Protein AF-A0A8T7AD56-F1 (afdb_monomer_lite)

Foldseek 3Di:
DDDDDDDDDDDDDDDDDDDDDDDDDDDDDDDDDDDDDDDDDDDDDDPPPPPPDDDPPLFFKDKDAAADPAAPFQQGGRGWIWIDTQFKIWIFNQPGQQPQQAHGGWTQFIFTHDPNHTYHTPDHTDDDDPDPSHHFDWPDKGWDFPDDDRFWTWIWIWTDGVPDIDIDIDIDGSPDD

Radius of gyration: 29.87 Å; chains: 1; bounding box: 100×28×68 Å

Secondary structure (DSSP, 8-state):
-------PPP---PPP-PPPPP-------------------------------S-------EEEESS--STT-----TT-EEEE-SSEEEEE-SSSPPGGGPPS-SEEEEEEEETTEE-----S-B---TTTT-----S-EEEEEEEE-SSEEEEEEEEEETTEEEEEEEEEETT--

pLDDT: mean 76.65, std 25.68, range [31.25, 98.69]

Structure (mmCIF, N/CA/C/O backbone):
data_AF-A0A8T7AD56-F1
#
_entry.id   AF-A0A8T7AD56-F1
#
loop_
_atom_site.group_PDB
_atom_site.id
_atom_site.type_symbol
_atom_site.label_atom_id
_atom_site.label_alt_id
_atom_site.label_comp_id
_atom_site.label_asym_id
_atom_site.label_entity_id
_atom_site.label_seq_id
_atom_site.pdbx_PDB_ins_code
_atom_site.Cartn_x
_atom_site.Cartn_y
_atom_site.Cartn_z
_atom_site.occupancy
_atom_site.B_iso_or_equiv
_atom_site.auth_seq_id
_atom_site.auth_comp_id
_atom_site.auth_asym_id
_atom_site.auth_atom_id
_atom_site.pdbx_PDB_model_num
ATOM 1 N N . MET A 1 1 ? 32.084 -8.186 48.719 1.00 45.25 1 MET A N 1
ATOM 2 C CA . MET A 1 1 ? 30.814 -8.226 49.477 1.00 45.25 1 MET A CA 1
ATOM 3 C C . MET A 1 1 ? 29.695 -7.705 48.589 1.00 45.25 1 MET A C 1
ATOM 5 O O . MET A 1 1 ? 29.707 -6.524 48.288 1.00 45.25 1 MET A O 1
ATOM 9 N N . ALA A 1 2 ? 28.777 -8.577 48.168 1.00 39.34 2 ALA A N 1
ATOM 10 C CA . ALA A 1 2 ? 27.399 -8.260 47.776 1.00 39.34 2 ALA A CA 1
ATOM 11 C C . ALA A 1 2 ? 26.647 -9.601 47.649 1.00 39.34 2 ALA A C 1
ATOM 13 O O . ALA A 1 2 ? 27.072 -10.474 46.897 1.00 39.34 2 ALA A O 1
ATOM 14 N N . LYS A 1 3 ? 25.607 -9.805 48.466 1.00 40.38 3 LYS A N 1
ATOM 15 C CA . LYS A 1 3 ? 24.749 -11.006 48.483 1.00 40.38 3 LYS A CA 1
ATOM 16 C C . LYS A 1 3 ? 23.671 -10.892 47.394 1.00 40.38 3 LYS A C 1
ATOM 18 O O . LYS A 1 3 ? 23.139 -9.796 47.234 1.00 40.38 3 LYS A O 1
ATOM 23 N N . PRO A 1 4 ? 23.254 -11.987 46.734 1.00 39.38 4 PRO A N 1
ATOM 24 C CA . PRO A 1 4 ? 22.032 -11.981 45.944 1.00 39.38 4 PRO A CA 1
ATOM 25 C C . PRO A 1 4 ? 20.817 -12.142 46.874 1.00 39.38 4 PRO A C 1
ATOM 27 O O . PRO A 1 4 ? 20.769 -13.048 47.709 1.00 39.38 4 PRO A O 1
ATOM 30 N N . LEU A 1 5 ? 19.836 -11.247 46.748 1.00 46.62 5 LEU A N 1
ATOM 31 C CA . LEU A 1 5 ? 18.543 -11.352 47.423 1.00 46.62 5 LEU A CA 1
ATOM 32 C C . LEU A 1 5 ? 17.643 -12.301 46.624 1.00 46.62 5 LEU A C 1
ATOM 34 O O . LEU A 1 5 ? 17.074 -11.931 45.603 1.00 46.62 5 LEU A O 1
ATOM 38 N N . CYS A 1 6 ? 17.533 -13.538 47.102 1.00 36.00 6 CYS A N 1
ATOM 39 C CA . CYS A 1 6 ? 16.504 -14.483 46.684 1.00 36.00 6 CYS A CA 1
ATOM 40 C C . CYS A 1 6 ? 15.220 -14.171 47.472 1.00 36.00 6 CYS A C 1
ATOM 42 O O . CYS A 1 6 ? 15.139 -14.453 48.669 1.00 36.00 6 CYS A O 1
ATOM 44 N N . GLY A 1 7 ? 14.247 -13.527 46.824 1.00 39.88 7 GLY A N 1
ATOM 45 C CA . GLY A 1 7 ? 12.931 -13.244 47.395 1.00 39.88 7 GLY A CA 1
ATOM 46 C C . GLY A 1 7 ? 11.953 -14.385 47.118 1.00 39.88 7 GLY A C 1
ATOM 47 O O . GLY A 1 7 ? 11.589 -14.625 45.970 1.00 39.88 7 GLY A O 1
ATOM 48 N N . ARG A 1 8 ? 11.532 -15.088 48.176 1.00 38.47 8 ARG A N 1
ATOM 49 C CA . ARG A 1 8 ? 10.414 -16.046 48.175 1.00 38.47 8 ARG A CA 1
ATOM 50 C C . ARG A 1 8 ? 9.098 -15.319 47.896 1.00 38.47 8 ARG A C 1
ATOM 52 O O . ARG A 1 8 ? 8.786 -14.350 48.579 1.00 38.47 8 ARG A O 1
ATOM 59 N N . ILE A 1 9 ? 8.304 -15.849 46.971 1.00 43.81 9 ILE A N 1
ATOM 60 C CA . ILE A 1 9 ? 6.895 -15.486 46.788 1.00 43.81 9 ILE A CA 1
ATOM 61 C C . ILE A 1 9 ? 6.070 -16.364 47.739 1.00 43.81 9 ILE A C 1
ATOM 63 O O . ILE A 1 9 ? 6.119 -17.590 47.648 1.00 43.81 9 ILE A O 1
ATOM 67 N N . THR A 1 10 ? 5.346 -15.752 48.673 1.00 49.88 10 THR A N 1
ATOM 68 C CA . THR A 1 10 ? 4.321 -16.417 49.493 1.00 49.88 10 THR A CA 1
ATOM 69 C C . THR A 1 10 ? 2.956 -16.297 48.806 1.00 49.88 10 THR A C 1
ATOM 71 O O . THR A 1 10 ? 2.639 -15.207 48.327 1.00 49.88 10 THR A O 1
ATOM 74 N N . PRO A 1 11 ? 2.129 -17.358 48.756 1.00 42.56 11 PRO A N 1
ATOM 75 C CA . PRO A 1 11 ? 0.796 -17.288 48.183 1.00 42.56 11 PRO A CA 1
ATOM 76 C C . PRO A 1 11 ? -0.194 -16.873 49.273 1.00 42.56 11 PRO A C 1
ATOM 78 O O . PRO A 1 11 ? -0.713 -17.705 50.007 1.00 42.56 11 PRO A O 1
ATOM 81 N N . ASP A 1 12 ? -0.441 -15.580 49.396 1.00 46.38 12 ASP A N 1
ATOM 82 C CA . ASP A 1 12 ? -1.615 -15.077 50.102 1.00 46.38 12 ASP A CA 1
ATOM 83 C C . ASP A 1 12 ? -1.964 -13.728 49.502 1.00 46.38 12 ASP A C 1
ATOM 85 O O . ASP A 1 12 ? -1.291 -12.749 49.796 1.00 46.38 12 ASP A O 1
ATOM 89 N N . GLN A 1 13 ? -2.962 -13.703 48.623 1.00 46.22 13 GLN A N 1
ATOM 90 C CA . GLN A 1 13 ? -3.901 -12.594 48.516 1.00 46.22 13 GLN A CA 1
ATOM 91 C C . GLN A 1 13 ? -5.238 -13.197 48.071 1.00 46.22 13 GLN A C 1
ATOM 93 O O . GLN A 1 13 ? -5.406 -13.667 46.944 1.00 46.22 13 GLN A O 1
ATOM 98 N N . SER A 1 14 ? -6.168 -13.241 49.014 1.00 44.88 14 SER A N 1
ATOM 99 C CA . SER A 1 14 ? -7.562 -13.621 48.829 1.00 44.88 14 SER A CA 1
ATOM 100 C C . SER A 1 14 ? -8.299 -12.575 47.981 1.00 44.88 14 SER A C 1
ATOM 102 O O . SER A 1 14 ? -8.204 -11.373 48.216 1.00 44.88 14 SER A O 1
ATOM 104 N N . PHE A 1 15 ? -9.049 -13.032 46.976 1.00 40.59 15 PHE A N 1
ATOM 105 C CA . PHE A 1 15 ? -9.948 -12.178 46.198 1.00 40.59 15 PHE A CA 1
ATOM 106 C C . PHE A 1 15 ? -11.248 -11.933 46.982 1.00 40.59 15 PHE A C 1
ATOM 108 O O . PHE A 1 15 ? -11.794 -12.885 47.549 1.00 40.59 15 PHE A O 1
ATOM 115 N N . PRO A 1 16 ? -11.796 -10.704 47.004 1.00 46.38 16 PRO A N 1
ATOM 116 C CA . PRO A 1 16 ? -13.087 -10.462 47.629 1.00 46.38 16 PRO A CA 1
ATOM 117 C C . PRO A 1 16 ? -14.210 -11.124 46.817 1.00 46.38 16 PRO A C 1
ATOM 119 O O . PRO A 1 16 ? -14.395 -10.857 45.630 1.00 46.38 16 PRO A O 1
ATOM 122 N N . VAL A 1 17 ? -14.983 -11.979 47.486 1.00 44.62 17 VAL A N 1
ATOM 123 C CA . VAL A 1 17 ? -16.235 -12.548 46.977 1.00 44.62 17 VAL A CA 1
ATOM 124 C C . VAL A 1 17 ? -17.283 -11.434 46.927 1.00 44.62 17 VAL A C 1
ATOM 126 O O . VAL A 1 17 ? -17.667 -10.887 47.960 1.00 44.62 17 VAL A O 1
ATOM 129 N N . VAL A 1 18 ? -17.754 -11.088 45.727 1.00 50.25 18 VAL A N 1
ATOM 130 C CA . VAL A 1 18 ? -18.876 -10.156 45.542 1.00 50.25 18 VAL A CA 1
ATOM 131 C C . VAL A 1 18 ? -20.189 -10.927 45.742 1.00 50.25 18 VAL A C 1
ATOM 133 O O . VAL A 1 18 ? -20.413 -11.914 45.040 1.00 50.25 18 VAL A O 1
ATOM 136 N N . PRO A 1 19 ? -21.078 -10.523 46.669 1.00 45.03 19 PRO A N 1
ATOM 137 C CA . PRO A 1 19 ? -22.338 -11.225 46.881 1.00 45.03 19 PRO A CA 1
ATOM 138 C C . PRO A 1 19 ? -23.329 -10.971 45.732 1.00 45.03 19 PRO A C 1
ATOM 140 O O . PRO A 1 19 ? -23.611 -9.827 45.368 1.00 45.03 19 PRO A O 1
ATOM 143 N N . LEU A 1 20 ? -23.895 -12.058 45.198 1.00 42.84 20 LEU A N 1
ATOM 144 C CA . LEU A 1 20 ? -25.028 -12.054 44.269 1.00 42.84 20 LEU A CA 1
ATOM 145 C C . LEU A 1 20 ? -26.254 -11.425 44.949 1.00 42.84 20 LEU A C 1
ATOM 147 O O . LEU A 1 20 ? -26.710 -11.900 45.990 1.00 42.84 20 LEU A O 1
ATOM 151 N N . ARG A 1 21 ? -26.806 -10.359 44.360 1.00 40.38 21 ARG A N 1
ATOM 152 C CA . ARG A 1 21 ? -28.090 -9.790 44.793 1.00 40.38 21 ARG A CA 1
ATOM 153 C C . ARG A 1 21 ? -29.241 -10.585 44.163 1.00 40.38 21 ARG A C 1
ATOM 155 O O . ARG A 1 21 ? -29.224 -10.772 42.947 1.00 40.38 21 ARG A O 1
ATOM 162 N N . PRO A 1 22 ? -30.254 -11.015 44.934 1.00 36.09 22 PRO A N 1
ATOM 163 C CA . PRO A 1 22 ? -31.433 -11.658 44.371 1.00 36.09 22 PRO A CA 1
ATOM 164 C C . PRO A 1 22 ? -32.296 -10.622 43.638 1.00 36.09 22 PRO A C 1
ATOM 166 O O . PRO A 1 22 ? -32.651 -9.580 44.194 1.00 36.09 22 PRO A O 1
ATOM 169 N N . LEU A 1 23 ? -32.633 -10.911 42.381 1.00 33.34 23 LEU A N 1
ATOM 170 C CA . LEU A 1 23 ? -33.599 -10.142 41.603 1.00 33.34 23 LEU A CA 1
ATOM 171 C C . LEU A 1 23 ? -35.008 -10.486 42.106 1.00 33.34 23 LEU A C 1
ATOM 173 O O . LEU A 1 23 ? -35.507 -11.589 41.899 1.00 33.34 23 LEU A O 1
ATOM 177 N N . ILE A 1 24 ? -35.634 -9.539 42.801 1.00 34.97 24 ILE A N 1
ATOM 178 C CA . ILE A 1 24 ? -37.021 -9.645 43.255 1.00 34.97 24 ILE A CA 1
ATOM 179 C C . ILE A 1 24 ? -37.937 -9.428 42.045 1.00 34.97 24 ILE A C 1
ATOM 181 O O . ILE A 1 24 ? -38.026 -8.318 41.521 1.00 34.97 24 ILE A O 1
ATOM 185 N N . VAL A 1 25 ? -38.646 -10.476 41.624 1.00 35.38 25 VAL A N 1
ATOM 186 C CA . VAL A 1 25 ? -39.773 -10.372 40.688 1.00 35.38 25 VAL A CA 1
ATOM 187 C C . VAL A 1 25 ? -40.966 -9.803 41.459 1.00 35.38 25 VAL A C 1
ATOM 189 O O . VAL A 1 25 ? -41.548 -10.477 42.306 1.00 35.38 25 VAL A O 1
ATOM 192 N N . LYS A 1 26 ? -41.334 -8.545 41.195 1.00 31.69 26 LYS A N 1
ATOM 193 C CA . LYS A 1 26 ? -42.612 -7.988 41.655 1.00 31.69 26 LYS A CA 1
ATOM 194 C C . LYS A 1 26 ? -43.725 -8.478 40.724 1.00 31.69 26 LYS A C 1
ATOM 196 O O . LYS A 1 26 ? -43.843 -7.988 39.606 1.00 31.69 26 LYS A O 1
ATOM 201 N N . LEU A 1 27 ? -44.548 -9.417 41.196 1.00 33.59 27 LEU A N 1
ATOM 202 C CA . LEU A 1 27 ? -45.884 -9.649 40.638 1.00 33.59 27 LEU A CA 1
ATOM 203 C C . LEU A 1 27 ? -46.761 -8.433 40.969 1.00 33.59 27 LEU A C 1
ATOM 205 O O . LEU A 1 27 ? -46.975 -8.130 42.143 1.00 33.59 27 LEU A O 1
ATOM 209 N N . ALA A 1 28 ? -47.282 -7.750 39.953 1.00 34.31 28 ALA A N 1
ATOM 210 C CA . ALA A 1 28 ? -48.349 -6.777 40.138 1.00 34.31 28 ALA A CA 1
ATOM 211 C C . ALA A 1 28 ? -49.702 -7.504 40.102 1.00 34.31 28 ALA A C 1
ATOM 213 O O . ALA A 1 28 ? -50.103 -8.058 39.082 1.00 34.31 28 ALA A O 1
ATOM 214 N N . PHE A 1 29 ? -50.385 -7.506 41.245 1.00 31.25 29 PHE A N 1
ATOM 215 C CA . PHE A 1 29 ? -51.800 -7.843 41.382 1.00 31.25 29 PHE A CA 1
ATOM 216 C C . PHE A 1 29 ? -52.623 -6.687 40.791 1.00 31.25 29 PHE A C 1
ATOM 218 O O . PHE A 1 29 ? -52.490 -5.554 41.253 1.00 31.25 29 PHE A O 1
ATOM 225 N N . VAL A 1 30 ? -53.472 -6.952 39.796 1.00 35.97 30 VAL A N 1
ATOM 226 C CA . VAL A 1 30 ? -54.468 -5.983 39.306 1.00 35.97 30 VAL A CA 1
ATOM 227 C C . VAL A 1 30 ? -55.842 -6.439 39.804 1.00 35.97 30 VAL A C 1
ATOM 229 O O . VAL A 1 30 ? -56.241 -7.563 39.492 1.00 35.97 30 VAL A O 1
ATOM 232 N N . PRO A 1 31 ? -56.569 -5.636 40.602 1.00 32.88 31 PRO A N 1
ATOM 233 C CA . PRO A 1 31 ? -57.903 -6.002 41.043 1.00 32.88 31 PRO A CA 1
ATOM 234 C C . PRO A 1 31 ? -58.913 -5.833 39.904 1.00 32.88 31 PRO A C 1
ATOM 236 O O . PRO A 1 31 ? -58.865 -4.875 39.133 1.00 32.88 31 PRO A O 1
ATOM 239 N N . ALA A 1 32 ? -59.846 -6.779 39.837 1.00 41.09 32 ALA A N 1
ATOM 240 C CA . ALA A 1 32 ? -61.003 -6.736 38.961 1.00 41.09 32 ALA A CA 1
ATOM 241 C C . ALA A 1 32 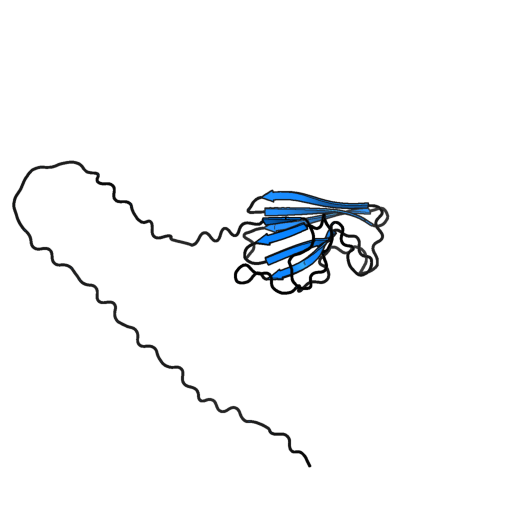? -61.908 -5.546 39.318 1.00 41.09 32 ALA A C 1
ATOM 243 O O . ALA A 1 32 ? -62.394 -5.447 40.444 1.00 41.09 32 ALA A O 1
ATOM 244 N N . PHE A 1 33 ? -62.186 -4.689 38.336 1.00 36.88 33 PHE A N 1
ATOM 245 C CA . PHE A 1 33 ? -63.362 -3.827 38.329 1.00 36.88 33 PHE A CA 1
ATOM 246 C C . PHE A 1 33 ? -64.187 -4.141 37.081 1.00 36.88 33 PHE A C 1
ATOM 248 O O . PHE A 1 33 ? -63.740 -3.979 35.948 1.00 36.88 33 PHE A O 1
ATOM 255 N N . LEU A 1 34 ? -65.400 -4.632 37.331 1.00 41.16 34 LEU A N 1
ATOM 256 C CA . LEU A 1 34 ? -66.504 -4.706 36.385 1.00 41.16 34 LEU A CA 1
ATOM 257 C C . LEU A 1 34 ? -66.999 -3.286 36.101 1.00 41.16 34 LEU A C 1
ATOM 259 O O . LEU A 1 34 ? -67.408 -2.614 37.037 1.00 41.16 34 LEU A O 1
ATOM 263 N N . PHE A 1 35 ? -67.020 -2.869 34.839 1.00 36.50 35 PHE A N 1
ATOM 264 C CA . PHE A 1 35 ? -68.170 -2.214 34.202 1.00 36.50 35 PHE A CA 1
ATOM 265 C C . PHE A 1 35 ? -67.953 -2.250 32.684 1.00 36.50 35 PHE A C 1
ATOM 267 O O . PHE A 1 35 ? -66.887 -1.900 32.184 1.00 36.50 35 PHE A O 1
ATOM 274 N N . GLY A 1 36 ? -68.943 -2.783 31.968 1.00 36.00 36 GLY A N 1
ATOM 275 C CA . GLY A 1 36 ? -68.846 -3.089 30.547 1.00 36.00 36 GLY A CA 1
ATOM 276 C C . GLY A 1 36 ? -68.998 -1.881 29.626 1.00 36.00 36 GLY A C 1
ATOM 277 O O . GLY A 1 36 ? -69.678 -0.918 29.964 1.00 36.00 36 GLY A O 1
ATOM 278 N N . CYS A 1 37 ? -68.417 -2.000 28.433 1.00 32.88 37 CYS A N 1
ATOM 279 C CA . CYS A 1 37 ? -69.029 -1.663 27.148 1.00 32.88 37 CYS A CA 1
ATOM 280 C C . CYS A 1 37 ? -68.245 -2.370 26.020 1.00 32.88 37 CYS A C 1
ATOM 282 O O . CYS A 1 37 ? -67.043 -2.593 26.112 1.00 32.88 37 CYS A O 1
ATOM 284 N N . SER A 1 38 ? -68.993 -2.781 25.003 1.00 37.34 38 SER A N 1
ATOM 285 C CA . SER A 1 38 ? -68.664 -3.533 23.782 1.00 37.34 38 SER A CA 1
ATOM 286 C C . SER A 1 38 ? -67.514 -2.967 22.924 1.00 37.34 38 SER A C 1
ATOM 288 O O . SER A 1 38 ? -67.423 -1.755 22.764 1.00 37.34 38 SER A O 1
ATOM 290 N N . GLY A 1 39 ? -66.688 -3.850 22.332 1.00 35.88 39 GLY A N 1
ATOM 291 C CA . GLY A 1 39 ? -65.566 -3.529 21.416 1.00 35.88 39 GLY A CA 1
ATOM 292 C C . GLY A 1 39 ? -65.975 -3.165 19.969 1.00 35.88 39 GLY A C 1
ATOM 293 O O . GLY A 1 39 ? -67.140 -2.819 19.775 1.00 35.88 39 GLY A O 1
ATOM 294 N N . PRO A 1 40 ? -65.102 -3.312 18.934 1.00 48.62 40 PRO A N 1
ATOM 295 C CA . PRO A 1 40 ? -63.693 -3.746 18.943 1.00 48.62 40 PRO A CA 1
ATOM 296 C C . PRO A 1 40 ? -62.711 -2.802 18.173 1.00 48.62 40 PRO A C 1
ATOM 298 O O . PRO A 1 40 ? -63.100 -1.745 17.690 1.00 48.62 40 PRO A O 1
ATOM 301 N N . ILE A 1 41 ? -61.467 -3.284 18.008 1.00 39.75 41 ILE A N 1
ATOM 302 C CA . ILE A 1 41 ? -60.374 -2.929 17.062 1.00 39.75 41 ILE A CA 1
ATOM 303 C C . ILE A 1 41 ? -59.398 -1.773 17.407 1.00 39.75 41 ILE A C 1
ATOM 305 O O . ILE A 1 41 ? -59.603 -0.615 17.056 1.00 39.75 41 ILE A O 1
ATOM 309 N N . ASP A 1 42 ? -58.313 -2.165 18.095 1.00 37.69 42 ASP A N 1
ATOM 310 C CA . ASP A 1 42 ? -56.873 -1.963 17.789 1.00 37.69 42 ASP A CA 1
ATOM 311 C C . ASP A 1 42 ? -56.538 -1.128 16.527 1.00 37.69 42 ASP A C 1
ATOM 313 O O . ASP A 1 42 ? -57.149 -1.308 15.480 1.00 37.69 42 ASP A O 1
ATOM 317 N N . SER A 1 43 ? -55.539 -0.245 16.489 1.00 39.25 43 SER A N 1
ATOM 318 C CA . SER A 1 43 ? -54.176 -0.457 16.982 1.00 39.25 43 SER A CA 1
ATOM 319 C C . SER A 1 43 ? -53.493 0.867 17.343 1.00 39.25 43 SER A C 1
ATOM 321 O O . SER A 1 43 ? -53.180 1.688 16.472 1.00 39.25 43 SER A O 1
ATOM 323 N N . GLY A 1 44 ? -53.234 1.062 18.634 1.00 37.41 44 GLY A N 1
ATOM 324 C CA . GLY A 1 44 ? -52.260 2.040 19.103 1.00 37.41 44 GLY A CA 1
ATOM 325 C C . GLY A 1 44 ? -50.859 1.593 18.699 1.00 37.41 44 GLY A C 1
ATOM 326 O O . GLY A 1 44 ? -50.517 0.419 18.782 1.00 37.41 44 GLY A O 1
ATOM 327 N N . VAL A 1 45 ? -50.060 2.543 18.229 1.00 41.91 45 VAL A N 1
ATOM 328 C CA . VAL A 1 45 ? -48.648 2.363 17.898 1.00 41.91 45 VAL A CA 1
ATOM 329 C C . VAL A 1 45 ? -47.886 1.977 19.171 1.00 41.91 45 VAL A C 1
ATOM 331 O O . VAL A 1 45 ? -47.468 2.843 19.936 1.00 41.91 45 VAL A O 1
ATOM 334 N N . GLU A 1 46 ? -47.690 0.681 19.408 1.00 41.06 46 GLU A N 1
ATOM 335 C CA . GLU A 1 46 ? -46.582 0.208 20.233 1.00 41.06 46 GLU A CA 1
ATOM 336 C C . GLU A 1 46 ? -45.320 0.293 19.374 1.00 41.06 46 GLU A C 1
ATOM 338 O O . GLU A 1 46 ? -45.074 -0.531 18.495 1.00 41.06 46 GLU A O 1
ATOM 343 N N . GLN A 1 47 ? -44.508 1.326 19.607 1.00 40.16 47 GLN A N 1
ATOM 344 C CA . GLN A 1 47 ? -43.108 1.282 19.205 1.00 40.16 47 GLN A CA 1
ATOM 345 C C . GLN A 1 47 ? -42.432 0.204 20.047 1.00 40.16 47 GLN A C 1
ATOM 347 O O . GLN A 1 47 ? -41.950 0.453 21.153 1.00 40.16 47 GLN A O 1
ATOM 352 N N . SER A 1 48 ? -42.423 -1.011 19.509 1.00 39.12 48 SER A N 1
ATOM 353 C CA . SER A 1 48 ? -41.569 -2.090 19.965 1.00 39.12 48 SER A CA 1
ATOM 354 C C . SER A 1 48 ? -40.125 -1.603 19.903 1.00 39.12 48 SER A C 1
ATOM 356 O O . SER A 1 48 ? -39.536 -1.458 18.831 1.00 39.12 48 SER A O 1
ATOM 358 N N . PHE A 1 49 ? -39.554 -1.316 21.070 1.00 46.62 49 PHE A N 1
ATOM 359 C CA . PHE A 1 49 ? -38.115 -1.210 21.236 1.00 46.62 49 PHE A CA 1
ATOM 360 C C . PHE A 1 49 ? -37.563 -2.623 21.050 1.00 46.62 49 PHE A C 1
ATOM 362 O O . PHE A 1 49 ? -37.491 -3.410 21.996 1.00 46.62 49 PHE A O 1
ATOM 369 N N . GLU A 1 50 ? -37.235 -2.970 19.806 1.00 46.56 50 GLU A N 1
ATOM 370 C CA . GLU A 1 50 ? -36.444 -4.156 19.524 1.00 46.56 50 GLU A CA 1
ATOM 371 C C . GLU A 1 50 ? -35.158 -4.037 20.335 1.00 46.56 50 GLU A C 1
ATOM 373 O O . GLU A 1 50 ? -34.324 -3.143 20.158 1.00 46.56 50 GLU A O 1
ATOM 378 N N . THR A 1 51 ? -35.048 -4.916 21.322 1.00 39.62 51 THR A N 1
ATOM 379 C CA . THR A 1 51 ? -33.828 -5.082 22.086 1.00 39.62 51 THR A CA 1
ATOM 380 C C . THR A 1 51 ? -32.803 -5.550 21.071 1.00 39.62 51 THR A C 1
ATOM 382 O O . THR A 1 51 ? -32.984 -6.614 20.495 1.00 39.62 51 THR A O 1
ATOM 385 N N . ARG A 1 52 ? -31.792 -4.717 20.796 1.00 39.25 52 ARG A N 1
ATOM 386 C CA . ARG A 1 52 ? -30.719 -4.958 19.823 1.00 39.25 52 ARG A CA 1
ATOM 387 C C . ARG A 1 52 ? -30.008 -6.275 20.168 1.00 39.25 52 ARG A C 1
ATOM 389 O O . ARG A 1 52 ? -29.029 -6.296 20.911 1.00 39.25 52 ARG A O 1
ATOM 396 N N . THR A 1 53 ? -30.568 -7.382 19.704 1.00 46.16 53 THR A N 1
ATOM 397 C CA . THR A 1 53 ? -29.988 -8.715 19.739 1.00 46.16 53 THR A CA 1
ATOM 398 C C . THR A 1 53 ? -28.861 -8.717 18.733 1.00 46.16 53 THR A C 1
ATOM 400 O O . THR A 1 53 ? -29.089 -8.439 17.564 1.00 46.16 53 THR A O 1
ATOM 403 N N . GLU A 1 54 ? -27.661 -9.002 19.231 1.00 48.06 54 GLU A N 1
ATOM 404 C CA . GLU A 1 54 ? -26.430 -9.118 18.458 1.00 48.06 54 GLU A CA 1
ATOM 405 C C . GLU A 1 54 ? -25.970 -7.786 17.844 1.00 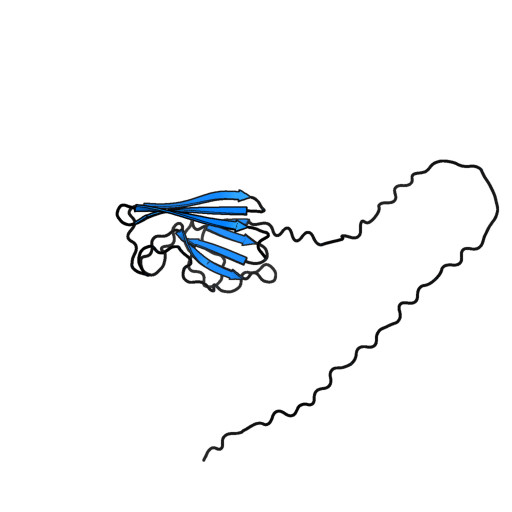48.06 54 GLU A C 1
ATOM 407 O O . GLU A 1 54 ? -26.532 -7.218 16.914 1.00 48.06 54 GLU A O 1
ATOM 412 N N . LYS A 1 55 ? -24.905 -7.229 18.420 1.00 43.28 55 LYS A N 1
ATOM 413 C CA . LYS A 1 55 ? -24.164 -6.138 17.799 1.00 43.28 55 LYS A CA 1
ATOM 414 C C . LYS A 1 55 ? -23.653 -6.684 16.465 1.00 43.28 55 LYS A C 1
ATOM 416 O O . LYS A 1 55 ? -22.663 -7.416 16.477 1.00 43.28 55 LYS A O 1
ATOM 421 N N . ASP A 1 56 ? -24.318 -6.342 15.363 1.00 49.75 56 ASP A N 1
ATOM 422 C CA . ASP A 1 56 ? -23.770 -6.439 14.012 1.00 49.75 56 ASP A CA 1
ATOM 423 C C . ASP A 1 56 ? -22.422 -5.720 14.036 1.00 49.75 56 ASP A C 1
ATOM 425 O O . ASP A 1 56 ? -22.323 -4.502 13.872 1.00 49.75 56 ASP A O 1
ATOM 429 N N . ASN A 1 57 ? -21.356 -6.458 14.336 1.00 54.16 57 ASN A N 1
ATOM 430 C CA . ASN A 1 57 ? -19.993 -5.962 14.267 1.00 54.16 57 ASN A CA 1
ATOM 431 C C . ASN A 1 57 ? -19.614 -5.957 12.785 1.00 54.16 57 ASN A C 1
ATOM 433 O O . ASN A 1 57 ? -18.715 -6.681 12.367 1.00 54.16 57 ASN A O 1
ATOM 437 N N . ASN A 1 58 ? -20.356 -5.206 11.967 1.00 55.59 58 ASN A N 1
ATOM 438 C CA . ASN A 1 58 ? -19.998 -4.982 10.579 1.00 55.59 58 ASN A CA 1
ATOM 439 C C . ASN A 1 58 ? -18.867 -3.958 10.589 1.00 55.59 58 ASN A C 1
ATOM 441 O O . ASN A 1 58 ? -19.079 -2.748 10.523 1.00 55.59 58 ASN A O 1
ATOM 445 N N . THR A 1 59 ? -17.658 -4.458 10.812 1.00 82.88 59 THR A N 1
ATOM 446 C CA . THR A 1 59 ? -16.456 -3.644 10.858 1.00 82.88 59 THR A CA 1
ATOM 447 C C . THR A 1 59 ? -16.071 -3.287 9.428 1.00 82.88 59 THR A C 1
ATOM 449 O O . THR A 1 59 ? -15.447 -4.069 8.720 1.00 82.88 59 THR A O 1
ATOM 452 N N . TYR A 1 60 ? -16.491 -2.109 8.978 1.00 92.12 60 TYR A N 1
ATOM 453 C CA . TYR A 1 60 ? -16.261 -1.664 7.609 1.00 92.12 60 TYR A CA 1
ATOM 454 C C . TYR A 1 60 ? -14.781 -1.368 7.339 1.00 92.12 60 TYR A C 1
ATOM 456 O O . TYR A 1 60 ? -14.083 -0.787 8.169 1.00 92.12 60 TYR A O 1
ATOM 464 N N . LEU A 1 61 ? -14.316 -1.724 6.144 1.00 96.75 61 LEU A N 1
ATOM 465 C CA . LEU A 1 61 ? -13.005 -1.345 5.635 1.00 96.75 61 LEU A CA 1
ATOM 466 C C . LEU A 1 61 ? -13.039 0.084 5.086 1.00 96.75 61 LEU A C 1
ATOM 468 O O . LEU A 1 61 ? -13.932 0.463 4.321 1.00 96.75 61 LEU A O 1
ATOM 472 N N . SER A 1 62 ? -12.008 0.851 5.414 1.00 96.62 62 SER A N 1
ATOM 473 C CA . SER A 1 62 ? -11.725 2.162 4.841 1.00 96.62 62 SER A CA 1
ATOM 474 C C . SER A 1 62 ? -10.406 2.133 4.066 1.00 96.62 62 SER A C 1
ATOM 476 O O . SER A 1 62 ? -9.541 1.300 4.332 1.00 96.62 62 SER A O 1
ATOM 478 N N . VAL A 1 63 ? -10.276 3.017 3.072 1.00 98.31 63 VAL A N 1
ATOM 479 C CA . VAL A 1 63 ? -9.052 3.176 2.272 1.00 98.31 63 VAL A CA 1
ATOM 480 C C . VAL A 1 63 ? -8.671 4.649 2.259 1.00 98.31 63 VAL A C 1
ATOM 482 O O . VAL A 1 63 ? -9.493 5.474 1.845 1.00 98.31 63 VAL A O 1
ATOM 485 N N . ALA A 1 64 ? -7.443 4.950 2.664 1.00 98.19 64 ALA A N 1
ATOM 486 C CA . ALA A 1 64 ? -6.823 6.268 2.606 1.00 98.19 64 ALA A CA 1
ATOM 487 C C . ALA A 1 64 ? -5.596 6.243 1.684 1.00 98.19 64 ALA A C 1
ATOM 489 O O . ALA A 1 64 ? -4.983 5.192 1.498 1.00 98.19 64 ALA A O 1
ATOM 490 N N . TYR A 1 65 ? -5.259 7.403 1.120 1.00 98.44 65 TYR A N 1
ATOM 491 C CA . TYR A 1 65 ? -4.064 7.601 0.302 1.00 98.44 65 TYR A CA 1
ATOM 492 C C . TYR A 1 65 ? -3.121 8.595 0.977 1.00 98.44 65 TYR A C 1
ATOM 494 O O . TYR A 1 65 ? -3.591 9.526 1.639 1.00 98.44 65 TYR A O 1
ATOM 502 N N . GLY A 1 66 ? -1.823 8.415 0.762 1.00 98.38 66 GLY A N 1
ATOM 503 C CA . GLY A 1 66 ? -0.769 9.265 1.299 1.00 98.38 66 GLY A CA 1
ATOM 504 C C . GLY A 1 66 ? 0.042 8.596 2.411 1.00 98.38 66 GLY A C 1
ATOM 505 O O . GLY A 1 66 ? -0.098 7.391 2.646 1.00 98.38 66 GLY A O 1
ATOM 506 N N . PRO A 1 67 ? 0.876 9.386 3.115 1.00 98.38 67 PRO A N 1
ATOM 507 C CA . PRO A 1 67 ? 1.704 8.894 4.207 1.00 98.38 67 PRO A CA 1
ATOM 508 C C . PRO A 1 67 ? 0.879 8.171 5.272 1.00 98.38 67 PRO A C 1
ATOM 510 O O . PRO A 1 67 ? -0.225 8.597 5.625 1.00 98.38 67 PRO A O 1
ATOM 513 N N . THR A 1 68 ? 1.439 7.096 5.817 1.00 98.19 68 THR A N 1
ATOM 514 C CA . THR A 1 68 ? 0.785 6.308 6.858 1.00 98.19 68 THR A CA 1
ATOM 515 C C . THR A 1 68 ? 0.546 7.134 8.120 1.00 98.19 68 THR A C 1
ATOM 517 O O . THR A 1 68 ? 1.377 7.941 8.539 1.00 98.19 68 THR A O 1
ATOM 520 N N . LEU A 1 69 ? -0.590 6.887 8.772 1.00 97.44 69 LEU A N 1
ATOM 521 C CA . LEU A 1 69 ? -0.872 7.412 10.111 1.00 97.44 69 LEU A CA 1
ATOM 522 C C . LEU A 1 69 ? -0.388 6.467 11.218 1.00 97.44 69 LEU A C 1
ATOM 524 O O . LEU A 1 69 ? -0.564 6.773 12.397 1.00 97.44 69 LEU A O 1
ATOM 528 N N . ILE A 1 70 ? 0.202 5.323 10.856 1.00 98.50 70 ILE A N 1
ATOM 529 C CA . ILE A 1 70 ? 0.741 4.357 11.809 1.00 98.50 70 ILE A CA 1
ATOM 530 C C . ILE A 1 70 ? 1.994 4.948 12.477 1.00 98.50 70 ILE A C 1
ATOM 532 O O . ILE A 1 70 ? 2.975 5.249 11.792 1.00 98.50 70 ILE A O 1
ATOM 536 N N . PRO A 1 71 ? 2.017 5.097 13.815 1.00 98.25 71 PRO A N 1
ATOM 537 C CA . PRO A 1 71 ? 3.205 5.530 14.533 1.00 98.25 71 PRO A CA 1
ATOM 538 C C . PRO A 1 71 ? 4.416 4.643 14.228 1.00 98.25 71 PRO A C 1
ATOM 540 O O . PRO A 1 71 ? 4.358 3.424 14.386 1.00 98.25 71 PRO A O 1
ATOM 543 N N . ARG A 1 72 ? 5.535 5.283 13.861 1.00 97.44 72 ARG A N 1
ATOM 544 C CA . ARG A 1 72 ? 6.796 4.638 13.444 1.00 97.44 72 ARG A CA 1
ATOM 545 C C . ARG A 1 72 ? 6.706 3.795 12.162 1.00 97.44 72 ARG A C 1
ATOM 547 O O . ARG A 1 72 ? 7.651 3.060 11.896 1.00 97.44 72 ARG A O 1
ATOM 554 N N . GLY A 1 73 ? 5.628 3.929 11.390 1.00 97.50 73 GLY A N 1
ATOM 555 C CA . GLY A 1 73 ? 5.558 3.379 10.041 1.00 97.50 73 GLY A CA 1
ATOM 556 C C . GLY A 1 73 ? 6.466 4.131 9.063 1.00 97.50 73 GLY A C 1
ATOM 557 O O . GLY A 1 73 ? 6.884 5.265 9.318 1.00 97.50 73 GLY A O 1
ATOM 558 N N . ASN A 1 74 ? 6.773 3.477 7.950 1.00 97.44 74 ASN A N 1
ATOM 559 C CA . ASN A 1 74 ? 7.730 3.906 6.942 1.00 97.44 74 ASN A CA 1
ATOM 560 C C . ASN A 1 74 ? 7.077 4.297 5.611 1.00 97.44 74 ASN A C 1
ATOM 562 O O . ASN A 1 74 ? 7.764 4.899 4.788 1.00 97.44 74 ASN A O 1
ATOM 566 N N . ALA A 1 75 ? 5.792 3.999 5.376 1.00 98.00 75 ALA A N 1
ATOM 567 C CA . ALA A 1 75 ? 5.093 4.469 4.180 1.00 98.00 75 ALA A CA 1
ATOM 568 C C . ALA A 1 75 ? 4.888 5.997 4.229 1.00 98.00 75 ALA A C 1
ATOM 570 O O . ALA A 1 75 ? 4.126 6.522 5.042 1.00 98.00 75 ALA A O 1
ATOM 571 N N . VAL A 1 76 ? 5.591 6.723 3.361 1.00 98.12 76 VAL A N 1
ATOM 572 C CA . VAL A 1 76 ? 5.655 8.195 3.309 1.00 98.12 76 VAL A CA 1
ATOM 573 C C . VAL A 1 76 ? 5.259 8.778 1.946 1.00 98.12 76 VAL A C 1
ATOM 575 O O . VAL A 1 76 ? 5.298 9.994 1.763 1.00 98.12 76 VAL A O 1
ATOM 578 N N . GLY A 1 77 ? 4.901 7.933 0.981 1.00 98.06 77 GLY A N 1
ATOM 579 C CA . GLY A 1 77 ? 4.559 8.311 -0.386 1.00 98.06 77 GLY A CA 1
ATOM 580 C C . GLY A 1 77 ? 3.178 8.955 -0.482 1.00 98.06 77 GLY A C 1
ATOM 581 O O . GLY A 1 77 ? 2.279 8.652 0.300 1.00 98.06 77 GLY A O 1
ATOM 582 N N . ALA A 1 78 ? 2.980 9.838 -1.459 1.00 98.06 78 ALA A N 1
ATOM 583 C CA . ALA A 1 78 ? 1.704 10.522 -1.664 1.00 98.06 78 ALA A CA 1
ATOM 584 C C . ALA A 1 78 ? 0.633 9.584 -2.245 1.00 98.06 78 ALA A C 1
ATOM 586 O O . ALA A 1 78 ? -0.556 9.771 -1.981 1.00 98.06 78 ALA A O 1
ATOM 587 N N . ALA A 1 79 ? 1.052 8.572 -3.007 1.00 97.69 79 ALA A N 1
ATOM 588 C CA . ALA A 1 79 ? 0.168 7.543 -3.549 1.00 97.69 79 ALA A CA 1
ATOM 589 C C . ALA A 1 79 ? 0.132 6.247 -2.723 1.00 97.69 79 ALA A C 1
ATOM 591 O O . ALA A 1 79 ? -0.555 5.306 -3.125 1.00 97.69 79 ALA A O 1
ATOM 592 N N . ASP A 1 80 ? 0.839 6.176 -1.588 1.00 98.50 80 ASP A N 1
ATOM 593 C CA . ASP A 1 80 ? 0.774 5.013 -0.698 1.00 98.50 80 ASP A CA 1
ATOM 594 C C . ASP A 1 80 ? -0.659 4.781 -0.218 1.00 98.50 80 ASP A C 1
ATOM 596 O O . ASP A 1 80 ? -1.462 5.707 -0.103 1.00 98.50 80 ASP A O 1
ATOM 600 N N . ILE A 1 81 ? -0.999 3.520 0.027 1.00 98.69 81 ILE A N 1
ATOM 601 C CA . ILE A 1 81 ? -2.379 3.102 0.272 1.00 98.69 81 ILE A CA 1
ATOM 602 C C . ILE A 1 81 ? -2.468 2.546 1.678 1.00 98.69 81 ILE A C 1
ATOM 604 O O . ILE A 1 81 ? -1.792 1.578 1.996 1.00 98.69 81 ILE A O 1
ATOM 608 N N . THR A 1 82 ? -3.360 3.083 2.499 1.00 98.56 82 THR A N 1
ATOM 609 C CA . THR A 1 82 ? -3.664 2.525 3.818 1.00 98.56 82 THR A CA 1
ATOM 610 C C . THR A 1 82 ? -5.061 1.922 3.815 1.00 98.56 82 THR A C 1
ATOM 612 O O . THR A 1 82 ? -6.027 2.605 3.478 1.00 98.56 82 THR A O 1
ATOM 615 N N . VAL A 1 83 ? -5.185 0.655 4.213 1.00 98.38 83 VAL A N 1
ATOM 616 C CA . VAL A 1 83 ? -6.469 -0.019 4.444 1.00 98.38 83 VAL A CA 1
ATOM 617 C C . VAL A 1 83 ? -6.638 -0.256 5.937 1.00 98.38 83 VAL A C 1
ATOM 619 O O . VAL A 1 83 ? -5.726 -0.752 6.596 1.00 98.38 83 VAL A O 1
ATOM 622 N N . SER A 1 84 ? -7.794 0.092 6.492 1.00 96.75 84 SER A N 1
ATOM 623 C CA . SER A 1 84 ? -8.019 -0.024 7.933 1.00 96.75 84 SER A CA 1
ATOM 624 C C . SER A 1 84 ? -9.462 -0.315 8.299 1.00 96.75 84 SER A C 1
ATOM 626 O O . SER A 1 84 ? -10.383 -0.095 7.510 1.00 96.75 84 SER A O 1
ATOM 628 N N . ASN A 1 85 ? -9.640 -0.790 9.525 1.00 94.94 85 ASN A N 1
ATOM 629 C CA . ASN A 1 85 ? -10.923 -0.945 10.187 1.00 94.94 85 ASN A CA 1
ATOM 630 C C . ASN A 1 85 ? -10.761 -0.794 11.711 1.00 94.94 85 ASN A C 1
ATOM 632 O O . ASN A 1 85 ? -9.735 -0.308 12.179 1.00 94.94 85 ASN A O 1
ATOM 636 N N . ASP A 1 86 ? -11.748 -1.224 12.498 1.00 92.88 86 ASP A N 1
ATOM 637 C CA . ASP A 1 86 ? -11.699 -1.111 13.964 1.00 92.88 86 ASP A CA 1
ATOM 638 C C . ASP A 1 86 ? -10.626 -1.994 14.634 1.00 92.88 86 ASP A C 1
ATOM 640 O O . ASP A 1 86 ? -10.352 -1.823 15.822 1.00 92.88 86 ASP A O 1
ATOM 644 N N . PHE A 1 87 ? -10.019 -2.937 13.904 1.00 93.75 87 PHE A N 1
ATOM 645 C CA . PHE A 1 87 ? -9.076 -3.926 14.436 1.00 93.75 87 PHE A CA 1
ATOM 646 C C . PHE A 1 87 ? -7.639 -3.718 13.967 1.00 93.75 87 PHE A C 1
ATOM 648 O O . PHE A 1 87 ? -6.705 -3.993 14.723 1.00 93.75 87 PHE A O 1
ATOM 655 N N . PHE A 1 88 ? -7.439 -3.236 12.742 1.00 95.69 88 PHE A N 1
ATOM 656 C CA . PHE A 1 88 ? -6.107 -3.066 12.175 1.00 95.69 88 PHE A CA 1
ATOM 657 C C . PHE A 1 88 ? -6.014 -1.890 11.206 1.00 95.69 88 PHE A C 1
ATOM 659 O O . PHE A 1 88 ? -7.006 -1.382 10.682 1.00 95.69 88 PHE A O 1
ATOM 666 N N . MET A 1 89 ? -4.774 -1.507 10.935 1.00 97.50 89 MET A N 1
ATOM 667 C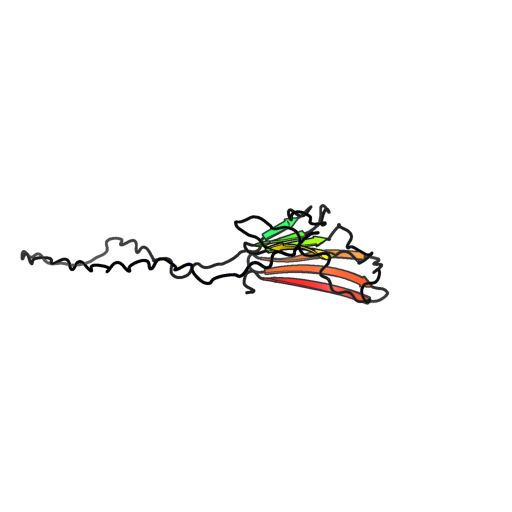 CA . MET A 1 89 ? -4.372 -0.623 9.853 1.00 97.50 89 MET A CA 1
ATOM 668 C C . MET A 1 89 ? -3.177 -1.261 9.145 1.00 97.50 89 MET A C 1
ATOM 670 O O . MET A 1 89 ? -2.264 -1.745 9.812 1.00 97.50 89 MET A O 1
ATOM 674 N N . ILE A 1 90 ? -3.204 -1.300 7.815 1.00 98.25 90 ILE A N 1
ATOM 675 C CA . ILE A 1 90 ? -2.108 -1.807 6.984 1.00 98.25 90 ILE A CA 1
ATOM 676 C C . ILE A 1 90 ? -1.810 -0.830 5.854 1.00 98.25 90 ILE A C 1
ATOM 678 O O . ILE A 1 90 ? -2.740 -0.344 5.207 1.00 98.25 90 ILE A O 1
ATOM 682 N N . SER A 1 91 ? -0.530 -0.572 5.604 1.00 98.56 91 SER A N 1
ATOM 683 C CA . SER A 1 91 ? -0.088 0.407 4.606 1.00 98.56 91 SER A CA 1
ATOM 684 C C . SER A 1 91 ? 0.781 -0.242 3.536 1.00 98.56 91 SER A C 1
ATOM 686 O O . SER A 1 91 ? 1.729 -0.963 3.843 1.00 98.56 91 SER A O 1
ATOM 688 N N . PHE A 1 92 ? 0.453 0.017 2.274 1.00 98.50 92 PHE A N 1
ATOM 689 C CA . PHE A 1 92 ? 1.147 -0.456 1.083 1.00 98.50 92 PHE A CA 1
ATOM 690 C C . PHE A 1 92 ? 2.007 0.664 0.506 1.00 98.50 92 PHE A C 1
ATOM 692 O O . PHE A 1 92 ? 1.505 1.762 0.250 1.00 98.50 92 PHE A O 1
ATOM 699 N N . GLY A 1 93 ? 3.279 0.363 0.251 1.00 97.62 93 GLY A N 1
ATOM 700 C CA . GLY A 1 93 ? 4.195 1.286 -0.416 1.00 97.62 93 GLY A CA 1
ATOM 701 C C . GLY A 1 93 ? 3.949 1.288 -1.919 1.00 97.62 93 GLY A C 1
ATOM 702 O O . GLY A 1 93 ? 4.491 0.438 -2.617 1.00 97.62 93 GLY A O 1
ATOM 703 N N . ALA A 1 94 ? 3.121 2.201 -2.419 1.00 96.94 94 ALA A N 1
ATOM 704 C CA . ALA A 1 94 ? 2.922 2.397 -3.855 1.00 96.94 94 ALA A CA 1
ATOM 705 C C . ALA A 1 94 ? 4.019 3.284 -4.456 1.00 96.94 94 ALA A C 1
ATOM 707 O O . ALA A 1 94 ? 4.483 3.038 -5.568 1.00 96.94 94 ALA A O 1
ATOM 708 N N . GLU A 1 95 ? 4.451 4.285 -3.692 1.00 96.62 95 GLU A N 1
ATOM 709 C CA . GLU A 1 95 ? 5.558 5.185 -4.014 1.00 96.62 95 GLU A CA 1
ATOM 710 C C . GLU A 1 95 ? 6.725 5.013 -3.048 1.00 96.62 95 GLU A C 1
ATOM 712 O O . GLU A 1 95 ? 7.879 5.168 -3.451 1.00 96.62 95 GLU A O 1
ATOM 717 N N . THR A 1 96 ? 6.454 4.666 -1.787 1.00 97.19 96 THR A N 1
ATOM 718 C CA . THR A 1 96 ? 7.538 4.368 -0.853 1.00 97.19 96 THR A CA 1
ATOM 719 C C . THR A 1 96 ? 8.300 3.131 -1.310 1.00 97.19 96 THR A C 1
ATOM 721 O O . THR A 1 96 ? 7.724 2.076 -1.597 1.00 97.19 96 THR A O 1
ATOM 724 N N . ALA A 1 97 ? 9.623 3.266 -1.372 1.00 94.00 97 ALA A N 1
ATOM 725 C CA . ALA A 1 97 ? 10.514 2.159 -1.666 1.00 94.00 97 ALA A CA 1
ATOM 726 C C . ALA A 1 97 ? 10.457 1.121 -0.539 1.00 94.00 97 ALA A C 1
ATOM 728 O O . ALA A 1 97 ? 10.598 1.457 0.639 1.00 94.00 97 ALA A O 1
ATOM 729 N N . SER A 1 98 ? 10.288 -0.148 -0.903 1.00 93.69 98 SER A N 1
ATOM 730 C CA . SER A 1 98 ? 10.417 -1.242 0.056 1.00 93.69 98 SER A CA 1
ATOM 731 C C . SER A 1 98 ? 11.874 -1.378 0.535 1.00 93.69 98 SER A C 1
ATOM 733 O O . SER A 1 98 ? 12.815 -1.037 -0.192 1.00 93.69 98 SER A O 1
ATOM 735 N N . PRO A 1 99 ? 12.099 -1.867 1.767 1.00 91.69 99 PRO A N 1
ATOM 736 C CA . PRO A 1 99 ? 13.446 -2.025 2.307 1.00 91.69 99 PRO A CA 1
ATOM 737 C C . PRO A 1 99 ? 14.270 -3.060 1.523 1.00 91.69 99 PRO A C 1
ATOM 739 O O . PRO A 1 99 ? 13.737 -3.897 0.799 1.00 91.69 99 PRO A O 1
ATOM 742 N N . TRP A 1 100 ? 15.598 -3.000 1.683 1.00 91.19 100 TRP A N 1
ATOM 743 C CA . TRP A 1 100 ? 16.572 -3.959 1.124 1.00 91.19 100 TRP A CA 1
ATOM 744 C C . TRP A 1 100 ? 16.570 -4.099 -0.408 1.00 91.19 100 TRP A C 1
ATOM 746 O O . TRP A 1 100 ? 17.041 -5.099 -0.947 1.00 91.19 100 TRP A O 1
ATOM 756 N N . GLY A 1 101 ? 16.080 -3.077 -1.116 1.00 88.88 101 GLY A N 1
ATOM 757 C CA . GLY A 1 101 ? 16.043 -3.063 -2.578 1.00 88.88 101 GLY A CA 1
ATOM 758 C C . GLY A 1 101 ? 14.970 -3.976 -3.164 1.00 88.88 101 GLY A C 1
ATOM 759 O O . GLY A 1 101 ? 15.110 -4.413 -4.303 1.00 88.88 101 GLY A O 1
ATOM 760 N N . VAL A 1 102 ? 13.934 -4.302 -2.389 1.00 92.12 102 VAL A N 1
ATOM 761 C CA . VAL A 1 102 ? 12.753 -5.018 -2.876 1.00 92.12 102 VAL A CA 1
ATOM 762 C C . VAL A 1 102 ? 11.886 -4.069 -3.710 1.00 92.12 102 VAL A C 1
ATOM 764 O O . VAL A 1 102 ? 11.815 -2.876 -3.417 1.00 92.12 102 VAL A O 1
ATOM 767 N N . ALA A 1 103 ? 11.226 -4.587 -4.747 1.00 92.81 103 ALA A N 1
ATOM 768 C CA . ALA A 1 103 ? 10.267 -3.824 -5.539 1.00 92.81 103 ALA A CA 1
ATOM 769 C C . ALA A 1 103 ? 9.096 -3.330 -4.671 1.00 92.81 103 ALA A C 1
ATOM 771 O O . ALA A 1 103 ? 8.601 -4.072 -3.820 1.00 92.81 103 ALA A O 1
ATOM 772 N N . SER A 1 104 ? 8.612 -2.110 -4.918 1.00 93.75 104 SER A N 1
ATOM 773 C CA . SER A 1 104 ? 7.482 -1.545 -4.172 1.00 93.75 104 SER A CA 1
ATOM 774 C C . SER A 1 104 ? 6.185 -2.346 -4.377 1.00 93.75 104 SER A C 1
ATOM 776 O O . SER A 1 104 ? 6.037 -3.133 -5.317 1.00 93.75 104 SER A O 1
ATOM 778 N N . GLY A 1 105 ? 5.219 -2.113 -3.489 1.00 94.75 105 GLY A N 1
ATOM 779 C CA . GLY A 1 105 ? 3.866 -2.667 -3.550 1.00 94.75 105 GLY A CA 1
ATOM 780 C C . GLY A 1 105 ? 3.556 -3.790 -2.569 1.00 94.75 105 GLY A C 1
ATOM 781 O O . GLY A 1 105 ? 2.441 -4.317 -2.600 1.00 94.75 105 GLY A O 1
ATOM 782 N N . GLY A 1 106 ? 4.496 -4.123 -1.686 1.00 96.12 106 GLY A N 1
ATOM 783 C CA . GLY A 1 106 ? 4.233 -4.897 -0.474 1.00 96.12 106 GLY A CA 1
ATOM 784 C C . GLY A 1 106 ? 3.634 -4.046 0.653 1.00 96.12 106 GLY A C 1
ATOM 785 O O . GLY A 1 106 ? 3.552 -2.816 0.561 1.00 96.12 106 GLY A O 1
ATOM 786 N N . ILE A 1 107 ? 3.237 -4.708 1.743 1.00 98.31 107 ILE A N 1
ATOM 787 C CA . ILE A 1 107 ? 2.823 -4.036 2.982 1.00 98.31 107 ILE A CA 1
ATOM 788 C C . ILE A 1 107 ? 4.086 -3.596 3.718 1.00 98.31 107 ILE A C 1
ATOM 790 O O . ILE A 1 107 ? 4.944 -4.427 4.021 1.00 98.31 107 ILE A O 1
ATOM 794 N N . LEU A 1 108 ? 4.194 -2.303 4.003 1.00 98.00 108 LEU A N 1
ATOM 795 C CA . LEU A 1 108 ? 5.310 -1.727 4.748 1.00 98.00 108 LEU A CA 1
ATOM 796 C C . LEU A 1 108 ? 5.008 -1.657 6.239 1.00 98.00 108 LEU A C 1
ATOM 798 O O . LEU A 1 108 ? 5.880 -1.977 7.040 1.00 98.00 108 LEU A O 1
ATOM 802 N N . ASP A 1 109 ? 3.763 -1.323 6.586 1.00 98.50 109 ASP A N 1
ATOM 803 C CA . ASP A 1 109 ? 3.378 -1.056 7.968 1.00 98.50 109 ASP A CA 1
ATOM 804 C C . ASP A 1 109 ? 2.126 -1.839 8.357 1.00 98.50 109 ASP A C 1
ATOM 806 O O . ASP A 1 109 ? 1.174 -1.949 7.576 1.00 98.50 109 ASP A O 1
ATOM 810 N N . ILE A 1 110 ? 2.109 -2.348 9.587 1.00 98.44 110 ILE A N 1
ATOM 811 C CA . ILE A 1 110 ? 0.950 -3.009 10.192 1.00 98.44 110 ILE A CA 1
ATOM 812 C C . ILE A 1 110 ? 0.792 -2.483 11.613 1.00 98.44 110 ILE A C 1
ATOM 814 O O . ILE A 1 110 ? 1.736 -2.504 12.394 1.00 98.44 110 ILE A O 1
ATOM 818 N N . ALA A 1 111 ? -0.417 -2.080 11.987 1.00 98.25 111 ALA A N 1
ATOM 819 C CA . ALA A 1 111 ? -0.746 -1.730 13.361 1.00 98.25 111 ALA A CA 1
ATOM 820 C C . ALA A 1 111 ? -2.066 -2.350 13.803 1.00 98.25 111 ALA A C 1
ATOM 822 O O . ALA A 1 111 ? -3.026 -2.447 13.040 1.00 98.25 111 ALA A O 1
ATOM 823 N N . ILE A 1 112 ? -2.120 -2.716 15.082 1.00 97.25 112 ILE A N 1
ATOM 824 C CA . ILE A 1 112 ? -3.359 -3.107 15.755 1.00 97.25 112 ILE A CA 1
ATOM 825 C C . ILE A 1 112 ? -4.086 -1.832 16.181 1.00 97.25 112 ILE A C 1
ATOM 827 O O . ILE A 1 112 ? -3.490 -0.966 16.826 1.00 97.25 112 ILE A O 1
ATOM 831 N N . MET A 1 113 ? -5.370 -1.731 15.858 1.00 95.25 113 MET A N 1
ATOM 832 C CA . MET A 1 113 ? -6.227 -0.632 16.294 1.00 95.25 113 MET A CA 1
ATOM 833 C C . MET A 1 113 ? -6.766 -0.919 17.696 1.00 95.25 113 MET A C 1
ATOM 835 O O . MET A 1 113 ? -7.220 -2.023 17.998 1.00 95.25 113 MET A O 1
ATOM 839 N N . ARG A 1 114 ? -6.700 0.080 18.579 1.00 93.94 114 ARG A N 1
ATOM 840 C CA . ARG A 1 114 ? -7.293 0.049 19.923 1.00 93.94 114 ARG A CA 1
ATOM 841 C C . ARG A 1 114 ? -7.930 1.398 20.203 1.00 93.94 114 ARG A C 1
ATOM 843 O O . ARG A 1 114 ? -7.290 2.428 20.011 1.00 93.94 114 ARG A O 1
ATOM 850 N N . ASP A 1 115 ? -9.194 1.388 20.614 1.00 91.62 115 ASP A N 1
ATOM 851 C CA . ASP A 1 115 ? -9.960 2.602 20.929 1.00 91.62 115 ASP A CA 1
ATOM 852 C C . ASP A 1 115 ? -9.917 3.654 19.801 1.00 91.62 115 ASP A C 1
ATOM 854 O O . ASP A 1 115 ? -9.742 4.851 20.034 1.00 91.62 115 ASP A O 1
ATOM 858 N N . GLY A 1 116 ? -10.019 3.187 18.550 1.00 91.44 116 GLY A N 1
ATOM 859 C CA . GLY A 1 116 ? -9.990 4.035 17.354 1.00 91.44 116 GLY A CA 1
ATOM 860 C C . GLY A 1 116 ? -8.618 4.622 17.006 1.00 91.44 116 GLY A C 1
ATOM 861 O O . GLY A 1 116 ? -8.539 5.492 16.142 1.00 91.44 116 GLY A O 1
ATOM 862 N N . LYS A 1 117 ? -7.536 4.175 17.655 1.00 96.00 117 LYS A N 1
ATOM 863 C CA . LYS A 1 117 ? -6.168 4.649 17.405 1.00 96.00 117 LYS A CA 1
ATOM 864 C C . LYS A 1 117 ? -5.257 3.504 16.953 1.00 96.00 117 LYS A C 1
ATOM 866 O O . LYS A 1 117 ? -5.327 2.422 17.542 1.00 96.00 117 LYS A O 1
ATOM 871 N N . PRO A 1 118 ? -4.374 3.728 15.964 1.00 97.50 118 PRO A N 1
ATOM 872 C CA . PRO A 1 118 ? -3.364 2.744 15.603 1.00 97.50 118 PRO A CA 1
ATOM 873 C C . PRO A 1 118 ? -2.301 2.641 16.702 1.00 97.50 118 PRO A C 1
ATOM 875 O O . PRO A 1 118 ? -1.830 3.650 17.234 1.00 97.50 118 PRO A O 1
ATOM 878 N N . GLY A 1 119 ? -1.913 1.412 17.039 1.00 97.94 119 GLY A N 1
ATOM 879 C CA . GLY A 1 119 ? -0.671 1.141 17.759 1.00 97.94 119 GLY A CA 1
ATOM 880 C C . GLY A 1 119 ? 0.564 1.390 16.888 1.00 97.94 119 GLY A C 1
ATOM 881 O O . GLY A 1 119 ? 0.456 1.784 15.732 1.00 97.94 119 GLY A O 1
ATOM 882 N N . THR A 1 120 ? 1.748 1.147 17.443 1.00 98.19 120 THR A N 1
ATOM 883 C CA . THR A 1 120 ? 3.016 1.237 16.701 1.00 98.19 120 THR A CA 1
ATOM 884 C C . THR A 1 120 ? 3.097 0.182 15.601 1.00 98.19 120 THR A C 1
ATOM 886 O O . THR A 1 120 ? 2.582 -0.922 15.787 1.00 98.19 120 THR A O 1
ATOM 889 N N . ASP A 1 121 ? 3.793 0.509 14.512 1.00 98.31 121 ASP A N 1
ATOM 890 C CA . ASP A 1 121 ? 4.150 -0.451 13.471 1.00 98.31 121 ASP A CA 1
ATOM 891 C C . ASP A 1 121 ? 4.840 -1.705 14.046 1.00 98.31 121 ASP A C 1
ATOM 893 O O . ASP A 1 121 ? 5.725 -1.617 14.908 1.00 98.31 121 ASP A O 1
ATOM 897 N N . ILE A 1 122 ? 4.402 -2.875 13.578 1.00 97.69 122 ILE A N 1
ATOM 898 C CA . ILE A 1 122 ? 4.929 -4.195 13.952 1.00 97.69 122 ILE A CA 1
ATOM 899 C C . ILE A 1 122 ? 5.529 -4.957 12.766 1.00 97.69 122 ILE A C 1
ATOM 901 O O . ILE A 1 122 ? 6.000 -6.081 12.953 1.00 97.69 122 ILE A O 1
ATOM 905 N N . ALA A 1 123 ? 5.480 -4.391 11.560 1.00 95.19 123 ALA A N 1
ATOM 906 C CA . ALA A 1 123 ? 6.013 -5.011 10.361 1.00 95.19 123 ALA A CA 1
ATOM 907 C C . ALA A 1 123 ? 7.328 -4.352 9.931 1.00 95.19 123 ALA A C 1
ATOM 909 O O . ALA A 1 123 ? 7.835 -3.406 10.521 1.00 95.19 123 ALA A O 1
ATOM 910 N N . SER A 1 124 ? 7.955 -4.938 8.924 1.00 91.12 124 SER A N 1
ATOM 911 C CA . SER A 1 124 ? 9.053 -4.289 8.199 1.00 91.12 124 SER A CA 1
ATOM 912 C C . SER A 1 124 ? 8.870 -4.487 6.704 1.00 91.12 124 SER A C 1
ATOM 914 O O . SER A 1 124 ? 9.197 -3.605 5.919 1.00 91.12 124 SER A O 1
ATOM 916 N N . LEU A 1 125 ? 8.333 -5.648 6.315 1.00 94.19 125 LEU A N 1
ATOM 917 C CA . LEU A 1 125 ? 7.820 -5.924 4.982 1.00 94.19 125 LEU A CA 1
ATOM 918 C C . LEU A 1 125 ? 6.938 -7.179 5.037 1.00 94.19 125 LEU A C 1
ATOM 920 O O . LEU A 1 125 ? 7.343 -8.182 5.627 1.00 94.19 125 LEU A O 1
ATOM 924 N N . VAL A 1 126 ? 5.772 -7.152 4.393 1.00 95.19 126 VAL A N 1
ATOM 925 C CA . VAL A 1 126 ? 5.023 -8.366 4.034 1.00 95.19 126 VAL A CA 1
ATOM 926 C C . VAL A 1 126 ? 4.810 -8.372 2.534 1.00 95.19 126 VAL A C 1
ATOM 928 O O . VAL A 1 126 ? 4.107 -7.519 1.988 1.00 95.19 126 VAL A O 1
ATOM 931 N N . ASP A 1 127 ? 5.427 -9.345 1.873 1.00 92.44 127 ASP A N 1
ATOM 932 C CA . ASP A 1 127 ? 5.341 -9.480 0.431 1.00 92.44 127 ASP A CA 1
ATOM 933 C C . ASP A 1 127 ? 5.691 -10.897 -0.047 1.00 92.44 127 ASP A C 1
ATOM 935 O O . ASP A 1 127 ? 6.348 -11.665 0.658 1.00 92.44 127 ASP A O 1
ATOM 939 N N . PHE A 1 128 ? 5.271 -11.233 -1.265 1.00 87.81 128 PHE A N 1
ATOM 940 C CA . PHE A 1 128 ? 5.804 -12.379 -1.990 1.00 87.81 128 PHE A CA 1
ATOM 941 C C . PHE A 1 128 ? 7.191 -12.028 -2.529 1.00 87.81 128 PHE A C 1
ATOM 943 O O . PHE A 1 128 ? 7.327 -11.070 -3.284 1.00 87.81 128 PHE A O 1
ATOM 950 N N . MET A 1 129 ? 8.207 -12.814 -2.176 1.00 86.19 129 MET A N 1
ATOM 951 C CA . MET A 1 129 ? 9.588 -12.575 -2.597 1.00 86.19 129 MET A CA 1
ATOM 952 C C . MET A 1 129 ? 10.083 -13.720 -3.491 1.00 86.19 129 MET A C 1
ATOM 954 O O . MET A 1 129 ? 10.258 -14.834 -2.993 1.00 86.19 129 MET A O 1
ATOM 958 N N . PRO A 1 130 ? 10.347 -13.477 -4.789 1.00 85.31 130 PRO A N 1
ATOM 959 C CA . PRO A 1 130 ? 10.743 -14.534 -5.723 1.00 85.31 130 PRO A CA 1
ATOM 960 C C . PRO A 1 130 ? 12.192 -15.021 -5.531 1.00 85.31 130 PRO A C 1
ATOM 962 O O . PRO A 1 130 ? 12.581 -16.028 -6.115 1.00 85.31 130 PRO A O 1
ATOM 965 N N . ASN A 1 131 ? 13.010 -14.320 -4.737 1.00 82.12 131 ASN A N 1
ATOM 966 C CA . ASN A 1 131 ? 14.474 -14.413 -4.783 1.00 82.12 131 ASN A CA 1
ATOM 967 C C . ASN A 1 131 ? 15.173 -14.463 -3.403 1.00 82.12 131 ASN A C 1
ATOM 969 O O . ASN A 1 131 ? 16.227 -13.852 -3.230 1.00 82.12 131 ASN A O 1
ATOM 973 N N . TYR A 1 132 ? 14.630 -15.191 -2.421 1.00 81.06 132 TYR A N 1
ATOM 974 C CA . TYR A 1 132 ? 15.287 -15.427 -1.117 1.00 81.06 132 TYR A CA 1
ATOM 975 C C . TYR A 1 132 ? 15.784 -14.152 -0.398 1.00 81.06 132 TYR A C 1
ATOM 977 O O . TYR A 1 132 ? 16.918 -14.110 0.075 1.00 81.06 132 TYR A O 1
ATOM 985 N N . TRP A 1 133 ? 14.951 -13.109 -0.290 1.00 76.06 133 TRP A N 1
ATOM 986 C CA . TRP A 1 133 ? 15.313 -11.870 0.429 1.00 76.06 133 TRP A CA 1
ATOM 987 C C . TRP A 1 133 ? 16.469 -11.065 -0.194 1.00 76.06 133 TRP A C 1
ATOM 989 O O . TRP A 1 133 ? 17.165 -10.322 0.497 1.00 76.06 133 TRP A O 1
ATOM 999 N N . SER A 1 134 ? 16.679 -11.185 -1.507 1.00 78.81 134 SER A N 1
ATOM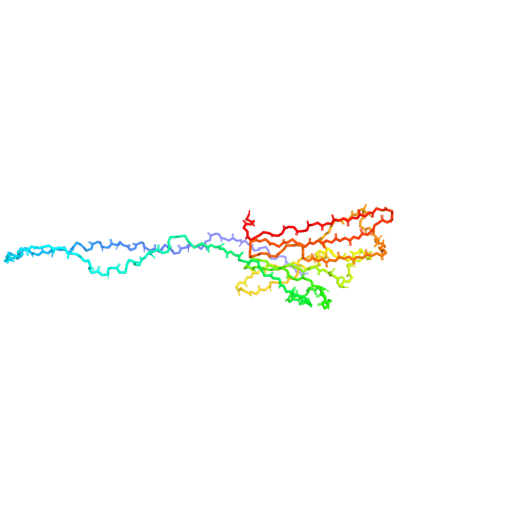 1000 C CA . SER A 1 134 ? 17.659 -10.369 -2.231 1.00 78.81 134 SER A CA 1
ATOM 1001 C C . SER A 1 134 ? 17.008 -9.188 -2.953 1.00 78.81 134 SER A C 1
ATOM 1003 O O . SER A 1 134 ? 15.790 -9.146 -3.146 1.00 78.81 134 SER A O 1
ATOM 1005 N N . ALA A 1 135 ? 17.835 -8.218 -3.355 1.00 85.94 135 ALA A N 1
ATOM 1006 C CA . ALA A 1 135 ? 17.377 -7.066 -4.119 1.00 85.94 135 ALA A CA 1
ATOM 1007 C C . ALA A 1 135 ? 16.598 -7.518 -5.361 1.00 85.94 135 ALA A C 1
ATOM 1009 O O . ALA A 1 135 ? 17.020 -8.411 -6.100 1.00 85.94 135 ALA A O 1
ATOM 1010 N N . TRP A 1 136 ? 15.455 -6.884 -5.573 1.00 88.25 136 TRP A N 1
ATOM 1011 C CA . TRP A 1 136 ? 14.532 -7.151 -6.656 1.00 88.25 136 TRP A CA 1
ATOM 1012 C C . TRP A 1 136 ? 14.471 -5.911 -7.554 1.00 88.25 136 TRP A C 1
ATOM 1014 O O . TRP A 1 136 ? 13.622 -5.040 -7.361 1.00 88.25 136 TRP A O 1
ATOM 1024 N N . PRO A 1 137 ? 15.355 -5.825 -8.560 1.00 84.56 137 PRO A N 1
ATOM 1025 C CA . PRO A 1 137 ? 15.253 -4.793 -9.576 1.00 84.56 137 PRO A CA 1
ATOM 1026 C C . PRO A 1 137 ? 14.021 -5.047 -10.449 1.00 84.56 137 PRO A C 1
ATOM 1028 O O . PRO A 1 137 ? 13.821 -6.154 -10.949 1.00 84.56 137 PRO A O 1
ATOM 1031 N N . THR A 1 138 ? 13.214 -4.009 -10.624 1.00 90.06 138 THR A N 1
ATOM 1032 C CA . THR A 1 138 ? 11.982 -4.019 -11.415 1.00 90.06 138 THR A CA 1
ATOM 1033 C C . THR A 1 138 ? 12.043 -2.870 -12.420 1.00 90.06 138 THR A C 1
ATOM 1035 O O . THR A 1 138 ? 12.515 -1.780 -12.087 1.00 90.06 138 THR A O 1
ATOM 1038 N N . SER A 1 139 ? 11.632 -3.108 -13.666 1.00 92.94 139 SER A N 1
ATOM 1039 C CA . SER A 1 139 ? 11.504 -2.058 -14.682 1.00 92.94 139 SER A CA 1
ATOM 1040 C C . SER A 1 139 ? 10.182 -1.304 -14.566 1.00 92.94 139 SER A C 1
ATOM 1042 O O . SER A 1 139 ? 10.095 -0.148 -14.987 1.00 92.94 139 SER A O 1
ATOM 1044 N N . TYR A 1 140 ? 9.160 -1.922 -13.965 1.00 93.56 140 TYR A N 1
ATOM 1045 C CA . TYR A 1 140 ? 7.900 -1.258 -13.672 1.00 93.56 140 TYR A CA 1
ATOM 1046 C C . TYR A 1 140 ? 7.245 -1.804 -12.408 1.00 93.56 140 TYR A C 1
ATOM 1048 O O . TYR A 1 140 ? 7.252 -2.995 -12.131 1.00 93.56 140 TYR A O 1
ATOM 1056 N N . GLN A 1 141 ? 6.546 -0.926 -11.703 1.00 93.12 141 GLN A N 1
ATOM 1057 C CA . GLN A 1 141 ? 5.717 -1.298 -10.568 1.00 93.12 141 GLN A CA 1
ATOM 1058 C C . GLN A 1 141 ? 4.406 -0.524 -10.625 1.00 93.12 141 GLN A C 1
ATOM 1060 O O . GLN A 1 141 ? 4.383 0.673 -10.921 1.00 93.12 141 GLN A O 1
ATOM 1065 N N . ARG A 1 142 ? 3.294 -1.215 -10.381 1.00 96.38 142 ARG A N 1
ATOM 1066 C CA . ARG A 1 142 ? 1.964 -0.612 -10.317 1.00 96.38 142 ARG A CA 1
ATOM 1067 C C . ARG A 1 142 ? 1.189 -1.201 -9.158 1.00 96.38 142 ARG A C 1
ATOM 1069 O O . ARG A 1 142 ? 0.953 -2.405 -9.127 1.00 96.38 142 ARG A O 1
ATOM 1076 N N . VAL A 1 143 ? 0.759 -0.330 -8.257 1.00 97.50 143 VAL A N 1
ATOM 1077 C CA . VAL A 1 143 ? -0.068 -0.673 -7.102 1.00 97.50 143 VAL A CA 1
ATOM 1078 C C . VAL A 1 143 ? -1.397 0.045 -7.258 1.00 97.50 143 VAL A C 1
ATOM 1080 O O . VAL A 1 143 ? -1.430 1.254 -7.477 1.00 97.50 143 VAL A O 1
ATOM 1083 N N . GLU A 1 144 ? -2.497 -0.695 -7.208 1.00 97.19 144 GLU A N 1
ATOM 1084 C CA . GLU A 1 144 ? -3.831 -0.146 -7.433 1.00 97.19 144 GLU A CA 1
ATOM 1085 C C . GLU A 1 144 ? -4.888 -0.862 -6.591 1.00 97.19 144 GLU A C 1
ATOM 1087 O O . GLU A 1 144 ? -4.742 -2.028 -6.221 1.00 97.19 144 GLU A O 1
ATOM 1092 N N . ILE A 1 145 ? -5.988 -0.169 -6.301 1.00 98.25 145 ILE A N 1
ATOM 1093 C CA . ILE A 1 145 ? -7.167 -0.792 -5.703 1.00 98.25 145 ILE A CA 1
ATOM 1094 C C . ILE A 1 145 ? -7.995 -1.437 -6.819 1.00 98.25 145 ILE A C 1
ATOM 1096 O O . ILE A 1 145 ? -8.673 -0.744 -7.572 1.00 98.25 145 ILE A O 1
ATOM 1100 N N . GLU A 1 146 ? -7.964 -2.767 -6.911 1.00 98.44 146 GLU A N 1
ATOM 1101 C CA . GLU A 1 146 ? -8.773 -3.540 -7.868 1.00 98.44 146 GLU A CA 1
ATOM 1102 C C . GLU A 1 146 ? -10.242 -3.612 -7.422 1.00 98.44 146 GLU A C 1
ATOM 1104 O O . GLU A 1 146 ? -11.156 -3.577 -8.245 1.00 98.44 146 GLU A O 1
ATOM 1109 N N . LYS A 1 147 ? -10.489 -3.677 -6.107 1.00 98.31 147 LYS A N 1
ATOM 1110 C CA . LYS A 1 147 ? -11.839 -3.697 -5.525 1.00 98.31 147 LYS A CA 1
ATOM 1111 C C . LYS A 1 147 ? -11.879 -2.876 -4.244 1.00 98.31 147 LYS A C 1
ATOM 1113 O O . LYS A 1 147 ? -11.029 -3.055 -3.376 1.00 98.31 147 LYS A O 1
ATOM 1118 N N . LYS A 1 148 ? -12.909 -2.038 -4.091 1.00 97.62 148 LYS A N 1
ATOM 1119 C CA . LYS A 1 148 ? -13.186 -1.274 -2.867 1.00 97.62 148 LYS A CA 1
ATOM 1120 C C . LYS A 1 148 ? -14.655 -1.394 -2.491 1.00 97.62 148 LYS A C 1
ATOM 1122 O O . LYS A 1 148 ? -15.519 -0.842 -3.161 1.00 97.62 148 LYS A O 1
ATOM 1127 N N . THR A 1 149 ? -14.926 -2.097 -1.403 1.00 96.81 149 THR A N 1
ATOM 1128 C CA . THR A 1 149 ? -16.248 -2.185 -0.777 1.00 96.81 149 THR A CA 1
ATOM 1129 C C . THR A 1 149 ? -16.081 -2.113 0.738 1.00 96.81 149 THR A C 1
ATOM 1131 O O . THR A 1 149 ? -14.985 -2.399 1.227 1.00 96.81 149 THR A O 1
ATOM 1134 N N . PRO A 1 150 ? -17.139 -1.796 1.499 1.00 95.06 150 PRO A N 1
ATOM 1135 C CA . PRO A 1 150 ? -17.045 -1.786 2.954 1.00 95.06 150 PRO A CA 1
ATOM 1136 C C . PRO A 1 150 ? -16.684 -3.158 3.558 1.00 95.06 150 PRO A C 1
ATOM 1138 O O . PRO A 1 150 ? -16.175 -3.212 4.667 1.00 95.06 150 PRO A O 1
ATOM 1141 N N . GLN A 1 151 ? -16.901 -4.267 2.843 1.00 95.19 151 GLN A N 1
ATOM 1142 C CA . GLN A 1 151 ? -16.623 -5.628 3.326 1.00 95.19 151 GLN A CA 1
ATOM 1143 C C . GLN A 1 151 ? -15.310 -6.204 2.794 1.00 95.19 151 GLN A C 1
ATOM 1145 O O . GLN A 1 151 ? -14.750 -7.125 3.383 1.00 95.19 151 GLN A O 1
ATOM 1150 N N . GLN A 1 152 ? -14.828 -5.695 1.661 1.00 96.62 152 GLN A N 1
ATOM 1151 C CA . GLN A 1 152 ? -13.650 -6.223 0.991 1.00 96.62 152 GLN A CA 1
ATOM 1152 C C . GLN A 1 152 ? -12.895 -5.135 0.233 1.00 96.62 152 GLN A C 1
ATOM 1154 O O . GLN A 1 152 ? -13.476 -4.415 -0.588 1.00 96.62 152 GLN A O 1
ATOM 1159 N N . VAL A 1 153 ? -11.581 -5.113 0.431 1.00 98.31 153 VAL A N 1
ATOM 1160 C CA . VAL A 1 153 ? -10.629 -4.359 -0.384 1.00 98.31 153 VAL A CA 1
ATOM 1161 C C . VAL A 1 153 ? -9.662 -5.344 -1.032 1.00 98.31 153 VAL A C 1
ATOM 1163 O O . VAL A 1 153 ? -9.200 -6.283 -0.385 1.00 98.31 153 VAL A O 1
ATOM 1166 N N . VAL A 1 154 ? -9.384 -5.156 -2.320 1.00 98.50 154 VAL A N 1
ATOM 1167 C CA . VAL A 1 154 ? -8.339 -5.898 -3.033 1.00 98.50 154 VAL A CA 1
ATOM 1168 C C . VAL A 1 154 ? -7.309 -4.904 -3.533 1.00 98.50 154 VAL A C 1
ATOM 1170 O O . VAL A 1 154 ? -7.626 -4.065 -4.378 1.00 98.50 154 VAL A O 1
ATOM 1173 N N . VAL A 1 155 ? -6.095 -5.003 -2.997 1.00 98.44 155 VAL A N 1
ATOM 1174 C CA . VAL A 1 155 ? -4.931 -4.264 -3.493 1.00 98.44 155 VAL A CA 1
ATOM 1175 C C . VAL A 1 155 ? -4.193 -5.169 -4.464 1.00 98.44 155 VAL A C 1
ATOM 1177 O O . VAL A 1 155 ? -3.847 -6.301 -4.120 1.00 98.44 155 VAL A O 1
ATOM 1180 N N . ARG A 1 156 ? -3.984 -4.683 -5.684 1.00 98.31 156 ARG A N 1
ATOM 1181 C CA . ARG A 1 156 ? -3.277 -5.396 -6.739 1.00 98.31 156 ARG A CA 1
ATOM 1182 C C . ARG A 1 156 ? -1.939 -4.725 -7.001 1.00 98.31 156 ARG A C 1
ATOM 1184 O O . ARG A 1 156 ? -1.895 -3.540 -7.322 1.00 98.31 156 ARG A O 1
ATOM 1191 N N . THR A 1 157 ? -0.880 -5.516 -6.925 1.00 97.25 157 THR A N 1
ATOM 1192 C CA . THR A 1 157 ? 0.490 -5.105 -7.221 1.00 97.25 157 THR A CA 1
ATOM 1193 C C . THR A 1 157 ? 0.978 -5.883 -8.434 1.00 97.25 157 THR A C 1
ATOM 1195 O O . THR A 1 157 ? 0.965 -7.112 -8.412 1.00 97.25 157 THR A O 1
ATOM 1198 N N . ARG A 1 158 ? 1.403 -5.181 -9.486 1.00 97.00 158 ARG A N 1
ATOM 1199 C CA . ARG A 1 158 ? 2.016 -5.751 -10.694 1.00 97.00 158 ARG A CA 1
ATOM 1200 C C . ARG A 1 158 ? 3.426 -5.222 -10.868 1.00 97.00 158 ARG A C 1
ATOM 1202 O O . ARG A 1 158 ? 3.638 -4.016 -10.736 1.00 97.00 158 ARG A O 1
ATOM 1209 N N . ARG A 1 159 ? 4.357 -6.120 -11.165 1.00 95.06 159 ARG A N 1
ATOM 1210 C CA . ARG A 1 159 ? 5.788 -5.834 -11.303 1.00 95.06 159 ARG A CA 1
ATOM 1211 C C . ARG A 1 159 ? 6.488 -6.967 -12.034 1.00 95.06 159 ARG A C 1
ATOM 1213 O O . ARG A 1 159 ? 5.985 -8.085 -12.074 1.00 95.06 159 ARG A O 1
ATOM 1220 N N . ASP A 1 160 ? 7.653 -6.688 -12.584 1.00 93.75 160 ASP A N 1
ATOM 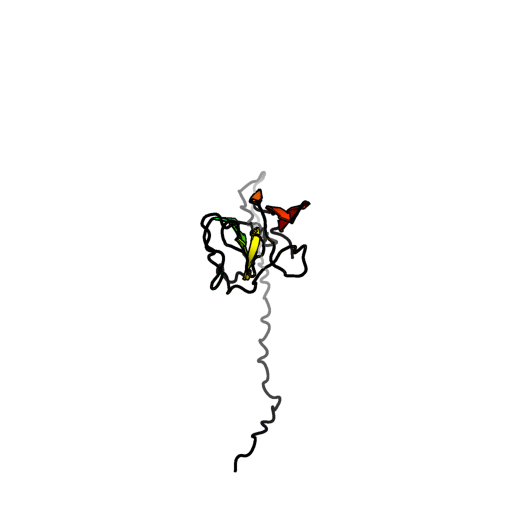1221 C CA . ASP A 1 160 ? 8.509 -7.672 -13.240 1.00 93.75 160 ASP A CA 1
ATOM 1222 C C . ASP A 1 160 ? 9.651 -8.144 -12.338 1.00 93.75 160 ASP A C 1
ATOM 1224 O O . ASP A 1 160 ? 10.172 -7.395 -11.514 1.00 93.75 160 ASP A O 1
ATOM 1228 N N . TRP A 1 161 ? 10.075 -9.392 -12.524 1.00 90.7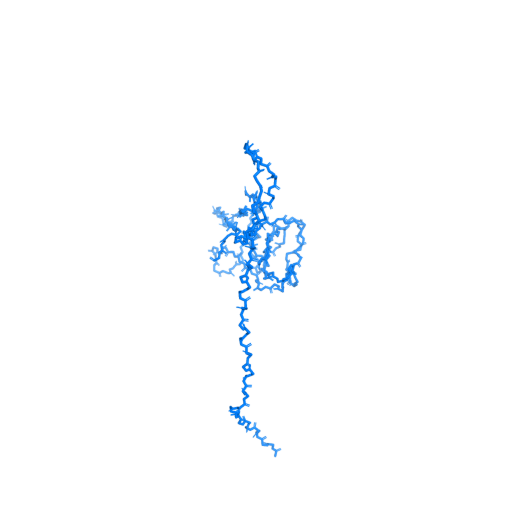5 161 TRP A N 1
ATOM 1229 C CA . TRP A 1 161 ? 11.334 -9.923 -12.012 1.00 90.75 161 TRP A CA 1
ATOM 1230 C C . TRP A 1 161 ? 12.046 -10.690 -13.127 1.00 90.75 161 TRP A C 1
ATOM 1232 O O . TRP A 1 161 ? 11.651 -11.801 -13.491 1.00 90.75 161 TRP A O 1
ATOM 1242 N N . GLY A 1 162 ? 13.086 -10.080 -13.700 1.00 89.44 162 GLY A N 1
ATOM 1243 C CA . GLY A 1 162 ? 13.716 -10.598 -14.914 1.00 89.44 162 GLY A CA 1
ATOM 1244 C C . GLY A 1 162 ? 12.714 -10.629 -16.070 1.00 89.44 162 GLY A C 1
ATOM 1245 O O . GLY A 1 162 ? 12.158 -9.600 -16.435 1.00 89.44 162 GLY A O 1
ATOM 1246 N N . GLU A 1 163 ? 12.466 -11.811 -16.627 1.00 90.75 163 GLU A N 1
ATOM 1247 C CA . GLU A 1 163 ? 11.527 -12.009 -17.743 1.00 90.75 163 GLU A CA 1
ATOM 1248 C C . GLU A 1 163 ? 10.108 -12.399 -17.285 1.00 90.75 163 GLU A C 1
ATOM 1250 O O . GLU A 1 163 ? 9.247 -12.696 -18.112 1.00 90.75 163 GLU A O 1
ATOM 1255 N N . VAL A 1 164 ? 9.849 -12.428 -15.972 1.00 91.44 164 VAL A N 1
ATOM 1256 C CA . VAL A 1 164 ? 8.574 -12.885 -15.401 1.00 91.44 164 VAL A CA 1
ATOM 1257 C C . VAL A 1 164 ? 7.752 -11.704 -14.897 1.00 91.44 164 VAL A C 1
ATOM 1259 O O . VAL A 1 164 ? 8.245 -10.876 -14.134 1.00 91.44 164 VAL A O 1
ATOM 1262 N N . GLU A 1 165 ? 6.471 -11.662 -15.266 1.00 93.75 165 GLU A N 1
ATOM 1263 C CA . GLU A 1 165 ? 5.482 -10.775 -14.648 1.00 93.75 165 GLU A CA 1
ATOM 1264 C C . GLU A 1 165 ? 4.916 -11.414 -13.375 1.00 93.75 165 GLU A C 1
ATOM 1266 O O . GLU A 1 165 ? 4.496 -12.573 -13.361 1.00 93.75 165 GLU A O 1
ATOM 1271 N N . LEU A 1 166 ? 4.904 -10.639 -12.296 1.00 93.81 166 LEU A N 1
ATOM 1272 C CA . LEU A 1 166 ? 4.389 -11.022 -10.994 1.00 93.81 166 LEU A CA 1
ATOM 1273 C C . LEU A 1 166 ? 3.205 -10.126 -10.637 1.00 93.81 166 LEU A C 1
ATOM 1275 O O . LEU A 1 166 ? 3.317 -8.900 -10.571 1.00 93.81 166 LEU A O 1
ATOM 1279 N N . GLU A 1 167 ? 2.069 -10.763 -10.367 1.00 96.00 167 GLU A N 1
ATOM 1280 C CA . GLU A 1 167 ? 0.853 -10.115 -9.888 1.00 96.00 167 GLU A CA 1
ATOM 1281 C C . GLU A 1 167 ? 0.509 -10.648 -8.492 1.00 96.00 167 GLU A C 1
ATOM 1283 O O . GLU A 1 167 ? 0.168 -11.819 -8.323 1.00 96.00 167 GLU A O 1
ATOM 1288 N N . THR A 1 168 ? 0.568 -9.776 -7.486 1.00 96.00 168 THR A N 1
ATOM 1289 C CA . THR A 1 168 ? 0.143 -10.082 -6.115 1.00 96.00 168 THR A CA 1
ATOM 1290 C C . THR A 1 168 ? -1.202 -9.417 -5.845 1.00 96.00 168 THR A C 1
ATOM 1292 O O . THR A 1 168 ? -1.361 -8.214 -6.059 1.00 96.00 168 THR A O 1
ATOM 1295 N N . ARG A 1 169 ? -2.172 -10.183 -5.333 1.00 97.81 169 ARG A N 1
ATOM 1296 C CA . ARG A 1 169 ? -3.441 -9.652 -4.815 1.00 97.81 169 ARG A CA 1
ATOM 1297 C C . ARG A 1 169 ? -3.504 -9.813 -3.305 1.00 97.81 169 ARG A C 1
ATOM 1299 O O . ARG A 1 169 ? -3.554 -10.933 -2.801 1.00 97.81 169 ARG A O 1
ATOM 1306 N N . PHE A 1 170 ? -3.594 -8.697 -2.596 1.00 97.56 170 PHE A N 1
ATOM 1307 C CA . PHE A 1 170 ? -3.886 -8.674 -1.169 1.00 97.56 170 PHE A CA 1
ATOM 1308 C C . PHE A 1 170 ? -5.391 -8.525 -0.983 1.00 97.56 170 PHE A C 1
ATOM 1310 O O . PHE A 1 170 ? -5.964 -7.475 -1.274 1.00 97.56 170 PHE A O 1
ATOM 1317 N N . ILE A 1 171 ? -6.039 -9.599 -0.533 1.00 97.06 171 ILE A N 1
ATOM 1318 C CA . ILE A 1 171 ? -7.486 -9.639 -0.316 1.00 97.06 171 ILE A CA 1
ATOM 1319 C C . ILE A 1 171 ? -7.755 -9.426 1.167 1.00 97.06 171 ILE A C 1
ATOM 1321 O O . ILE A 1 171 ? -7.520 -10.312 1.984 1.00 97.06 171 ILE A O 1
ATOM 1325 N N . ILE A 1 172 ? -8.285 -8.255 1.494 1.00 96.50 172 ILE A N 1
ATOM 1326 C CA . ILE A 1 172 ? -8.572 -7.834 2.861 1.00 96.50 172 ILE A CA 1
ATOM 1327 C C . ILE A 1 172 ? -10.080 -7.892 3.044 1.00 96.50 172 ILE A C 1
ATOM 1329 O O . ILE A 1 172 ? -10.821 -7.330 2.233 1.00 96.50 172 ILE A O 1
ATOM 1333 N N . ARG A 1 173 ? -10.539 -8.585 4.087 1.00 94.88 173 ARG A N 1
ATOM 1334 C CA . ARG A 1 173 ? -11.961 -8.730 4.405 1.00 94.88 173 ARG A CA 1
ATOM 1335 C C . ARG A 1 173 ? -12.266 -8.176 5.790 1.00 94.88 173 ARG A C 1
ATOM 1337 O O . ARG A 1 173 ? -11.458 -8.293 6.703 1.00 94.88 173 ARG A O 1
ATOM 1344 N N . ALA A 1 174 ? -13.438 -7.570 5.920 1.00 91.19 174 ALA A N 1
ATOM 1345 C CA . ALA A 1 174 ? -13.965 -7.025 7.168 1.00 91.19 174 ALA A CA 1
ATOM 1346 C C . ALA A 1 174 ? -14.194 -8.095 8.251 1.00 91.19 174 ALA A C 1
ATOM 1348 O O . ALA A 1 174 ? -14.085 -7.810 9.441 1.00 91.19 174 ALA A O 1
ATOM 1349 N N . ASP A 1 175 ? -14.528 -9.314 7.828 1.00 79.62 175 ASP A N 1
ATOM 1350 C CA . ASP A 1 175 ? -15.090 -10.388 8.648 1.00 79.62 175 ASP A CA 1
ATOM 1351 C C . ASP A 1 175 ? -14.105 -11.523 8.963 1.00 79.62 175 ASP A C 1
ATOM 1353 O O . ASP A 1 175 ? -14.492 -12.509 9.589 1.00 79.62 175 ASP A O 1
ATOM 1357 N N . SER A 1 176 ? -12.833 -11.412 8.564 1.00 58.59 176 SER A N 1
ATOM 1358 C CA . SER A 1 176 ? -11.840 -12.446 8.863 1.00 58.59 176 SER A CA 1
ATOM 1359 C C . SER A 1 176 ? -11.438 -12.390 10.341 1.00 58.59 176 SER A C 1
ATOM 1361 O O . SER A 1 176 ? -10.550 -11.620 10.714 1.00 58.59 176 SER A O 1
ATOM 1363 N N . ARG A 1 177 ? -12.123 -13.182 11.169 1.00 54.25 177 ARG A N 1
ATOM 1364 C CA . ARG A 1 177 ? -11.700 -13.567 12.522 1.00 54.25 177 ARG A CA 1
ATOM 1365 C C . ARG A 1 177 ? -10.916 -14.870 12.493 1.00 54.25 177 ARG A C 1
ATOM 1367 O O . ARG A 1 177 ? -11.276 -15.745 11.675 1.00 54.25 177 ARG A O 1
#

Sequence (177 aa):
MAKPLCGRITPDQSFPVVPLRPLIVKLAFVPAFLFGCSGPIDSGVEQSFETRTEKDNNTYLSVAYGPTLIPRGNAVGAADITVSNDFFMISFGAETASPWGVASGGILDIAIMRDGKPGTDIASLVDFMPNYWSAWPTSYQRVEIEKKTPQQVVVRTRRDWGEVELETRFIIRADSR